Protein AF-A0A9P6BHD8-F1 (afdb_monomer_lite)

Secondary structure (DSSP, 8-state):
-PPP--------HHHHHTSPPPPGGG--PPPHHHHHHHHHHHHHHHHHS-HHHHHHHHHHHHHHHHHHHHHHHHEEE-TTS-EEE-TTSSSPP---HHHHHHHHHHHHIIIIIHHHH---HHHHHHHHHHHHHHHHHHHHHHHHHHHSS-SS--------

Foldseek 3Di:
DDDDDPDPPPCDPVNVVVDAWDDPVQFDAFPPVLVVVVVVLVVCLVVVDDPVLLVVQLVVLVVVLVVQLQLQLQWAQDPQRDIDGDHRNGHHRDFDPLSSVLSSSCSCCLPVVLCVVDVDPVVCVVCSVVSVVVSLVVSQVSCCNGTVGRPGDNRPNPPD

pLDDT: mean 86.14, std 13.67, range [34.75, 98.12]

Radius of gyration: 19.39 Å; chains: 1; bounding box: 43×44×67 Å

Structure (mmCIF, N/CA/C/O backbone):
data_AF-A0A9P6BHD8-F1
#
_entry.id   AF-A0A9P6BHD8-F1
#
loop_
_atom_site.group_PDB
_atom_site.id
_atom_site.type_symbol
_atom_site.label_atom_id
_atom_site.label_alt_id
_atom_site.label_comp_id
_atom_site.label_asym_id
_atom_site.label_entity_id
_atom_site.label_seq_id
_atom_site.pdbx_PDB_ins_code
_atom_site.Cartn_x
_atom_site.Cartn_y
_atom_site.Cartn_z
_atom_site.occupancy
_atom_site.B_iso_or_equiv
_atom_site.auth_seq_id
_atom_site.auth_comp_id
_atom_site.auth_asym_id
_atom_site.auth_atom_id
_atom_site.pdbx_PDB_model_num
ATOM 1 N N . MET A 1 1 ? -4.797 -32.144 -47.941 1.00 63.25 1 MET A N 1
ATOM 2 C CA . MET A 1 1 ? -3.858 -31.586 -46.945 1.00 63.25 1 MET A CA 1
ATOM 3 C C . MET A 1 1 ? -4.669 -30.799 -45.932 1.00 63.25 1 MET A C 1
ATOM 5 O O . MET A 1 1 ? -5.218 -29.764 -46.279 1.00 63.25 1 MET A O 1
ATOM 9 N N . THR A 1 2 ? -4.844 -31.343 -44.733 1.00 61.97 2 THR A N 1
ATOM 10 C CA . THR A 1 2 ? -5.621 -30.732 -43.644 1.00 61.97 2 THR A CA 1
ATOM 11 C C . THR A 1 2 ? -4.704 -29.802 -42.844 1.00 61.97 2 THR A C 1
ATOM 13 O O . THR A 1 2 ? -3.595 -30.225 -42.509 1.00 61.97 2 THR A O 1
ATOM 16 N N . PRO A 1 3 ? -5.102 -28.552 -42.548 1.00 59.56 3 PRO A N 1
ATOM 17 C CA . PRO A 1 3 ? -4.260 -27.642 -41.783 1.00 59.56 3 PRO A CA 1
ATOM 18 C C . PRO A 1 3 ? -4.053 -28.178 -40.356 1.00 59.56 3 PRO A C 1
ATOM 20 O O . PRO A 1 3 ? -4.973 -28.770 -39.782 1.00 59.56 3 PRO A O 1
ATOM 23 N N . PRO A 1 4 ? -2.856 -28.001 -39.773 1.00 62.53 4 PRO A N 1
ATOM 24 C CA . PRO A 1 4 ? -2.570 -28.479 -38.431 1.00 62.53 4 PRO A CA 1
ATOM 25 C C . PRO A 1 4 ? -3.462 -27.759 -37.414 1.00 62.53 4 PRO A C 1
ATOM 27 O O . PRO A 1 4 ? -3.457 -26.536 -37.299 1.00 62.53 4 PRO A O 1
ATOM 30 N N . SER A 1 5 ? -4.226 -28.554 -36.666 1.00 67.44 5 SER A N 1
ATOM 31 C CA . SER A 1 5 ? -5.033 -28.125 -35.523 1.00 67.44 5 SER A CA 1
ATOM 32 C C . SER A 1 5 ? -4.157 -27.377 -34.510 1.00 67.44 5 SER A C 1
ATOM 34 O O . SER A 1 5 ? -3.339 -27.999 -33.826 1.00 67.44 5 SER A O 1
ATOM 36 N N . GLN A 1 6 ? -4.348 -26.061 -34.372 1.00 58.47 6 GLN A N 1
ATOM 37 C CA . GLN A 1 6 ? -3.744 -25.269 -33.300 1.00 58.47 6 GLN A CA 1
ATOM 38 C C . GLN A 1 6 ? -4.212 -25.810 -31.943 1.00 58.47 6 GLN A C 1
ATOM 40 O O . GLN A 1 6 ? -5.352 -25.608 -31.525 1.00 58.47 6 GLN A O 1
ATOM 45 N N . LYS A 1 7 ? -3.326 -26.519 -31.235 1.00 60.16 7 LYS A N 1
ATOM 46 C CA . LYS A 1 7 ? -3.543 -26.878 -29.832 1.00 60.16 7 LYS A CA 1
ATOM 47 C C . LYS A 1 7 ? -3.563 -25.586 -29.018 1.00 60.16 7 LYS A C 1
ATOM 49 O O . LYS A 1 7 ? -2.518 -24.980 -28.797 1.00 60.16 7 LYS A O 1
ATOM 54 N N . HIS A 1 8 ? -4.749 -25.180 -28.569 1.00 52.78 8 HIS A N 1
ATOM 55 C CA . HIS A 1 8 ? -4.912 -24.147 -27.552 1.00 52.78 8 HIS A CA 1
ATOM 56 C C . HIS A 1 8 ? -4.138 -24.574 -26.300 1.00 52.78 8 HIS A C 1
ATOM 58 O O . HIS A 1 8 ? -4.586 -25.428 -25.531 1.00 52.78 8 HIS A O 1
ATOM 64 N N . ASN A 1 9 ? -2.946 -24.008 -26.120 1.00 59.31 9 ASN A N 1
ATOM 65 C CA . ASN A 1 9 ? -2.167 -24.188 -24.909 1.00 59.31 9 ASN A CA 1
ATOM 66 C C . ASN A 1 9 ? -2.951 -23.507 -23.786 1.00 59.31 9 ASN A C 1
ATOM 68 O O . ASN A 1 9 ? -3.041 -22.282 -23.740 1.00 59.31 9 ASN A O 1
ATOM 72 N N . LYS A 1 10 ? -3.589 -24.304 -22.924 1.00 60.81 10 LYS A N 1
ATOM 73 C CA . LYS A 1 10 ? -4.255 -23.798 -21.725 1.00 60.81 10 LYS A CA 1
ATOM 74 C C . LYS A 1 10 ? -3.165 -23.262 -20.810 1.00 60.81 10 LYS A C 1
ATOM 76 O O . LYS A 1 10 ? -2.519 -24.027 -20.096 1.00 60.81 10 LYS A O 1
ATOM 81 N N . THR A 1 11 ? -2.925 -21.959 -20.873 1.00 62.44 11 THR A N 1
ATOM 82 C CA . THR A 1 11 ? -2.052 -21.263 -19.936 1.00 62.44 11 THR A CA 1
ATOM 83 C C . THR A 1 11 ? -2.576 -21.566 -18.534 1.00 62.44 11 THR A C 1
ATOM 85 O O . THR A 1 11 ? -3.695 -21.195 -18.186 1.00 62.44 11 THR A O 1
ATOM 88 N N . SER A 1 12 ? -1.816 -22.347 -17.767 1.00 73.88 12 SER A N 1
ATOM 89 C CA . SER A 1 12 ? -2.191 -22.752 -16.411 1.00 73.88 12 SER A CA 1
ATOM 90 C C . SER A 1 12 ? -2.440 -21.512 -15.547 1.00 73.88 12 SER A C 1
ATOM 92 O O . SER A 1 12 ? -1.667 -20.560 -15.624 1.00 73.88 12 SER A O 1
ATOM 94 N N . MET A 1 13 ? -3.459 -21.519 -14.678 1.00 61.47 13 MET A N 1
ATOM 95 C CA . MET A 1 13 ? -3.660 -20.440 -13.693 1.00 61.47 13 MET A CA 1
ATOM 96 C C . MET A 1 13 ? -2.410 -20.196 -12.829 1.00 61.47 13 MET A C 1
ATOM 98 O O . MET A 1 13 ? -2.147 -19.068 -12.422 1.00 61.47 13 MET A O 1
ATOM 102 N N . LEU A 1 14 ? -1.578 -21.222 -12.616 1.00 61.41 14 LEU A N 1
ATOM 103 C CA . LEU A 1 14 ? -0.299 -21.076 -11.914 1.00 61.41 14 LEU A CA 1
ATOM 104 C C . LEU A 1 14 ? 0.727 -20.260 -12.710 1.00 61.41 14 LEU A C 1
ATOM 106 O O . LEU A 1 14 ? 1.587 -19.623 -12.111 1.00 61.41 14 LEU A O 1
ATOM 110 N N . ALA A 1 15 ? 0.647 -20.259 -14.043 1.00 64.31 15 ALA A N 1
ATOM 111 C CA . ALA A 1 15 ? 1.506 -19.430 -14.882 1.00 64.31 15 ALA A CA 1
ATOM 112 C C . ALA A 1 15 ? 1.144 -17.941 -14.762 1.00 64.31 15 ALA A C 1
ATOM 114 O O . ALA A 1 15 ? 2.033 -17.103 -14.842 1.00 64.31 15 ALA A O 1
ATOM 115 N N . PHE A 1 16 ? -0.128 -17.614 -14.505 1.00 58.12 16 PHE A N 1
ATOM 116 C CA . PHE A 1 16 ? -0.557 -16.238 -14.239 1.00 58.12 16 PHE A CA 1
ATOM 117 C C . PHE A 1 16 ? -0.001 -15.719 -12.907 1.00 58.12 16 PHE A C 1
ATOM 119 O O . PHE A 1 16 ? 0.555 -14.629 -12.864 1.00 58.12 16 PHE A O 1
ATOM 126 N N . LEU A 1 17 ? -0.052 -16.534 -11.846 1.00 57.91 17 LEU A N 1
ATOM 127 C CA . LEU A 1 17 ? 0.487 -16.169 -10.526 1.00 57.91 17 LEU A CA 1
ATOM 128 C C . LEU A 1 17 ? 2.016 -16.016 -10.501 1.00 57.91 17 LEU A C 1
ATOM 130 O O . LEU A 1 17 ? 2.555 -15.412 -9.580 1.00 57.91 17 LEU A O 1
ATOM 134 N N . ARG A 1 18 ? 2.715 -16.586 -11.490 1.00 64.25 18 ARG A N 1
ATOM 135 C CA . ARG A 1 18 ? 4.175 -16.493 -11.644 1.00 64.25 18 ARG A CA 1
ATOM 136 C C . ARG A 1 18 ? 4.606 -15.474 -12.695 1.00 64.25 18 ARG A C 1
ATOM 138 O O . ARG A 1 18 ? 5.804 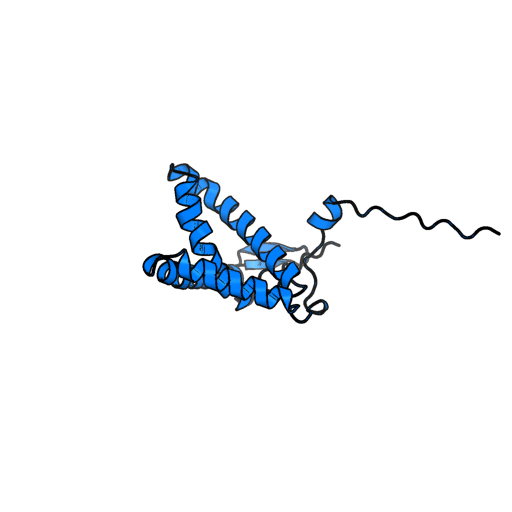-15.275 -12.876 1.00 64.25 18 ARG A O 1
ATOM 145 N N . ALA A 1 19 ? 3.666 -14.874 -13.423 1.00 63.50 19 ALA A N 1
ATOM 146 C CA . ALA A 1 19 ? 4.010 -13.914 -14.456 1.00 63.50 19 ALA A CA 1
ATOM 147 C C . ALA A 1 19 ? 4.565 -12.638 -13.799 1.00 63.50 19 ALA A C 1
ATOM 149 O O . ALA A 1 19 ? 3.957 -12.130 -12.854 1.00 63.50 19 ALA A O 1
ATOM 150 N N . PRO A 1 20 ? 5.698 -12.096 -14.282 1.00 67.88 20 PRO A N 1
ATOM 151 C CA . PRO A 1 20 ? 6.178 -10.807 -13.809 1.00 67.88 20 PRO A CA 1
ATOM 152 C C . PRO A 1 20 ? 5.131 -9.728 -14.099 1.00 67.88 20 PRO A C 1
ATOM 154 O O . PRO A 1 20 ? 4.378 -9.819 -15.077 1.00 67.88 20 PRO A O 1
ATOM 157 N N . ALA A 1 21 ? 5.102 -8.689 -13.262 1.00 72.38 21 ALA A N 1
ATOM 158 C CA . ALA A 1 21 ? 4.217 -7.556 -13.483 1.00 72.38 21 ALA A CA 1
ATOM 159 C C . ALA A 1 21 ? 4.427 -6.982 -14.903 1.00 72.38 21 ALA A C 1
ATOM 161 O O . ALA A 1 21 ? 5.571 -6.889 -15.365 1.00 72.38 21 ALA A O 1
ATOM 162 N N . PRO A 1 22 ? 3.348 -6.596 -15.612 1.00 80.44 22 PRO A N 1
ATOM 163 C CA . PRO A 1 22 ? 3.456 -5.968 -16.922 1.00 80.44 22 PRO A CA 1
ATOM 164 C C . PRO A 1 22 ? 4.419 -4.769 -16.894 1.00 80.44 22 PRO A C 1
ATOM 166 O O . PRO A 1 22 ? 4.353 -3.963 -15.961 1.00 80.44 22 PRO A O 1
ATOM 169 N N . PRO A 1 23 ? 5.305 -4.617 -17.896 1.00 82.00 23 PRO A N 1
ATOM 170 C CA . PRO A 1 23 ? 6.176 -3.453 -17.972 1.00 82.00 23 PRO A CA 1
ATOM 171 C C . PRO A 1 23 ? 5.357 -2.191 -18.252 1.00 82.00 23 PRO A C 1
ATOM 173 O O . PRO A 1 23 ? 4.281 -2.258 -18.844 1.00 82.00 23 PRO A O 1
ATOM 176 N N . LYS A 1 24 ? 5.920 -1.021 -17.924 1.00 81.00 24 LYS A N 1
ATOM 177 C CA . LYS A 1 24 ? 5.294 0.285 -18.196 1.00 81.00 24 LYS A CA 1
ATOM 178 C C . LYS A 1 24 ? 4.917 0.491 -19.672 1.00 81.00 24 LYS A C 1
ATOM 180 O O . LYS A 1 24 ? 3.985 1.214 -19.971 1.00 81.00 24 LYS A O 1
ATOM 185 N N . THR A 1 25 ? 5.579 -0.179 -20.614 1.00 82.38 25 THR A N 1
ATOM 186 C CA . THR A 1 25 ? 5.204 -0.130 -22.040 1.00 82.38 25 THR A CA 1
ATOM 187 C C . THR A 1 25 ? 3.817 -0.708 -22.342 1.00 82.38 25 THR A C 1
ATOM 189 O O . THR A 1 25 ? 3.304 -0.487 -23.434 1.00 82.38 25 THR A O 1
ATOM 192 N N . LYS A 1 26 ? 3.214 -1.445 -21.399 1.00 83.00 26 LYS A N 1
ATOM 193 C CA . LYS A 1 26 ? 1.826 -1.925 -21.459 1.00 83.00 26 LYS A CA 1
ATOM 194 C C . LYS A 1 26 ? 0.828 -0.995 -20.759 1.00 83.00 26 LYS A C 1
ATOM 196 O O . LYS A 1 26 ? -0.339 -1.357 -20.644 1.00 83.00 26 LYS A O 1
ATOM 201 N N . GLU A 1 27 ? 1.275 0.169 -20.291 1.00 86.44 27 GLU A N 1
ATOM 202 C CA . GLU A 1 27 ? 0.394 1.222 -19.799 1.00 86.44 27 GLU A CA 1
ATOM 203 C C . GLU A 1 27 ? -0.630 1.584 -20.875 1.00 86.44 27 GLU A C 1
ATOM 205 O O . GLU A 1 27 ? -0.293 1.787 -22.044 1.00 86.44 27 GLU A O 1
ATOM 210 N N . HIS A 1 28 ? -1.891 1.652 -20.468 1.00 86.50 28 HIS A N 1
ATOM 211 C CA . HIS A 1 28 ? -2.979 2.115 -21.312 1.00 86.50 28 HIS A CA 1
ATOM 212 C C . HIS A 1 28 ? -3.740 3.226 -20.587 1.00 86.50 28 HIS A C 1
ATOM 214 O O . HIS A 1 28 ? -3.743 3.271 -19.352 1.00 86.50 28 HIS A O 1
ATOM 220 N N . PRO A 1 29 ? -4.422 4.123 -21.320 1.00 88.56 29 PRO A N 1
ATOM 221 C CA . PRO A 1 29 ? -5.350 5.041 -20.681 1.00 88.56 29 PRO A CA 1
ATOM 222 C C . PRO A 1 29 ? -6.374 4.247 -19.866 1.00 88.56 29 PRO A C 1
ATOM 224 O O . PRO A 1 29 ? -6.822 3.172 -20.279 1.00 88.56 29 PRO A O 1
ATOM 227 N N . ILE A 1 30 ? -6.736 4.771 -18.697 1.00 88.06 30 ILE A N 1
ATOM 228 C CA . ILE A 1 30 ? -7.760 4.149 -17.860 1.00 88.06 30 ILE A CA 1
ATOM 229 C C . ILE A 1 30 ? -9.066 4.145 -18.671 1.00 88.06 30 ILE A C 1
ATOM 231 O O . ILE A 1 30 ? -9.460 5.192 -19.194 1.00 88.06 30 ILE A O 1
ATOM 235 N N . PRO A 1 31 ? -9.756 3.001 -18.822 1.00 89.75 31 PRO A N 1
ATOM 236 C CA . PRO A 1 31 ? -11.040 2.980 -19.513 1.00 89.75 31 PRO A CA 1
ATOM 237 C C . PRO A 1 31 ? -12.055 3.858 -18.765 1.00 89.75 31 PRO A C 1
ATOM 239 O O . PRO A 1 31 ? -11.965 4.013 -17.550 1.00 89.75 31 PRO A O 1
ATOM 242 N N . ILE A 1 32 ? -13.075 4.387 -19.452 1.00 90.50 32 ILE A N 1
ATOM 243 C CA . ILE A 1 32 ? -14.122 5.229 -18.828 1.00 90.50 32 ILE A CA 1
ATOM 244 C C . ILE A 1 32 ? -14.719 4.550 -17.587 1.00 90.50 32 ILE A C 1
ATOM 246 O O . ILE A 1 32 ? -14.861 5.174 -16.537 1.00 90.50 32 ILE A O 1
ATOM 250 N N . LEU A 1 33 ? -14.993 3.245 -17.681 1.00 90.06 33 LEU A N 1
ATOM 251 C CA . LEU A 1 33 ? -15.476 2.453 -16.552 1.00 90.06 33 LEU A CA 1
ATOM 252 C C . LEU A 1 33 ? -14.491 2.454 -15.369 1.00 90.06 33 LEU A C 1
ATOM 254 O O . LEU A 1 33 ? -14.922 2.500 -14.224 1.00 90.06 33 LEU A O 1
ATOM 258 N N . GLY A 1 34 ? -13.182 2.454 -15.626 1.00 89.06 34 GLY A N 1
ATOM 259 C CA . GLY A 1 34 ? -12.152 2.561 -14.594 1.00 89.06 34 GLY A CA 1
ATOM 260 C C . GLY A 1 34 ? -12.217 3.892 -13.843 1.00 89.06 34 GLY A C 1
ATOM 261 O O . GLY A 1 34 ? -12.184 3.888 -12.616 1.00 89.06 34 GLY A O 1
ATOM 262 N N . TYR A 1 35 ? -12.407 5.018 -14.541 1.00 90.19 35 TYR A N 1
ATOM 263 C CA . TYR A 1 35 ? -12.618 6.318 -13.885 1.00 90.19 35 TYR A CA 1
ATOM 264 C C . TYR A 1 35 ? -13.877 6.330 -13.017 1.00 90.19 35 TYR A C 1
ATOM 266 O O . TYR A 1 35 ? -13.843 6.838 -11.897 1.00 90.19 35 TYR A O 1
ATOM 274 N N . VAL A 1 36 ? -14.971 5.734 -13.502 1.00 93.25 36 VAL A N 1
ATOM 275 C CA . VAL A 1 36 ? -16.210 5.590 -12.723 1.00 93.25 36 VAL A CA 1
ATOM 276 C C . VAL A 1 36 ? -15.960 4.757 -11.465 1.00 93.25 36 VAL A C 1
ATOM 278 O O . VAL A 1 36 ? -16.344 5.175 -10.377 1.00 93.25 36 VAL A O 1
ATOM 281 N N . LEU A 1 37 ? -15.270 3.620 -11.579 1.00 91.31 37 LEU A N 1
ATOM 282 C CA . LEU A 1 37 ? -14.931 2.774 -10.432 1.00 91.31 37 LEU A CA 1
ATOM 283 C C . LEU A 1 37 ? -14.049 3.511 -9.418 1.00 91.31 37 LEU A C 1
ATOM 285 O O . LEU A 1 37 ? -14.330 3.455 -8.223 1.00 91.31 37 LEU A O 1
ATOM 289 N N . ILE A 1 38 ? -13.032 4.244 -9.876 1.00 91.81 38 ILE A N 1
ATOM 290 C CA . ILE A 1 38 ? -12.180 5.066 -9.006 1.00 91.81 38 ILE A CA 1
ATOM 291 C C . ILE A 1 38 ? -13.023 6.120 -8.282 1.00 91.81 38 ILE A C 1
ATOM 293 O O . ILE A 1 38 ? -12.910 6.255 -7.066 1.00 91.81 38 ILE A O 1
ATOM 297 N N . ALA A 1 39 ? -13.901 6.832 -8.995 1.00 94.69 39 ALA A N 1
ATOM 298 C CA . ALA A 1 39 ? -14.779 7.832 -8.394 1.00 94.69 39 ALA A CA 1
ATOM 299 C C . ALA A 1 39 ? -15.706 7.214 -7.337 1.00 94.69 39 ALA A C 1
ATOM 301 O O . ALA A 1 39 ? -15.827 7.756 -6.240 1.00 94.69 39 ALA A O 1
ATOM 302 N N . LEU A 1 40 ? -16.303 6.054 -7.623 1.00 95.44 40 LEU A N 1
ATOM 303 C CA . LEU A 1 40 ? -17.143 5.327 -6.668 1.00 95.44 40 LEU A CA 1
ATOM 304 C C . LEU A 1 40 ? -16.357 4.896 -5.426 1.00 95.44 40 LEU A C 1
ATOM 306 O O . LEU A 1 40 ? -16.855 5.057 -4.316 1.00 95.44 40 LEU A O 1
ATOM 310 N N . VAL A 1 41 ? -15.124 4.407 -5.586 1.00 94.19 41 VAL A N 1
ATOM 311 C CA . VAL A 1 41 ? -14.245 4.057 -4.457 1.00 94.19 41 VAL A CA 1
ATOM 312 C C . VAL A 1 41 ? -13.903 5.291 -3.626 1.00 94.19 41 VAL A C 1
ATOM 314 O O . VAL A 1 41 ? -13.977 5.229 -2.401 1.00 94.19 41 VAL A O 1
ATOM 317 N N . VAL A 1 42 ? -13.579 6.419 -4.262 1.00 96.12 42 VAL A N 1
ATOM 318 C CA . VAL A 1 42 ? -13.272 7.682 -3.569 1.00 96.12 42 VAL A CA 1
ATOM 319 C C . VAL A 1 42 ? -14.477 8.166 -2.769 1.00 96.12 42 VAL A C 1
ATOM 321 O O . VAL A 1 42 ? -14.340 8.477 -1.586 1.00 96.12 42 VAL A O 1
ATOM 324 N N . ILE A 1 43 ? -15.656 8.199 -3.393 1.00 97.38 43 ILE A N 1
ATOM 325 C CA . ILE A 1 43 ? -16.912 8.602 -2.752 1.00 97.38 43 ILE A CA 1
ATOM 326 C C . ILE A 1 43 ? -17.206 7.669 -1.576 1.00 97.38 43 ILE A C 1
ATOM 328 O O . ILE A 1 43 ? -17.411 8.134 -0.454 1.00 97.38 43 ILE A O 1
ATOM 332 N N . GLN A 1 44 ? -17.154 6.355 -1.798 1.00 96.62 44 GLN A N 1
ATOM 333 C CA . GLN A 1 44 ? -17.407 5.371 -0.753 1.00 96.62 44 GLN A CA 1
ATOM 334 C C . GLN A 1 44 ? -16.419 5.515 0.407 1.00 96.62 44 GLN A C 1
ATOM 336 O O . GLN A 1 44 ? -16.838 5.540 1.560 1.00 96.62 44 GLN A O 1
ATOM 341 N N . TRP A 1 45 ? -15.123 5.655 0.131 1.00 97.19 45 TRP A N 1
ATOM 342 C CA . TRP A 1 45 ? -14.101 5.867 1.156 1.00 97.19 45 TRP A CA 1
ATOM 343 C C . TRP A 1 45 ? -14.348 7.160 1.936 1.00 97.19 45 TRP A C 1
ATOM 345 O O . TRP A 1 45 ? -14.241 7.176 3.165 1.00 97.19 45 TRP A O 1
ATOM 355 N N . TRP A 1 46 ? -14.733 8.237 1.247 1.00 97.69 46 TRP A N 1
ATOM 356 C CA . TRP A 1 46 ? -15.023 9.521 1.873 1.00 97.69 46 TRP A CA 1
ATOM 357 C C . TRP A 1 46 ? -16.211 9.433 2.832 1.00 97.69 46 TRP A C 1
ATOM 359 O O . TRP A 1 46 ? -16.134 9.958 3.943 1.00 97.69 46 TRP A O 1
ATOM 369 N N . HIS A 1 47 ? -17.283 8.744 2.443 1.00 97.88 47 HIS A N 1
ATOM 370 C CA . HIS A 1 47 ? -18.472 8.592 3.282 1.00 97.88 47 HIS A CA 1
ATOM 371 C C . HIS A 1 47 ? -18.318 7.530 4.379 1.00 97.88 47 HIS A C 1
ATOM 373 O O . HIS A 1 47 ? -18.864 7.703 5.465 1.00 97.88 47 HIS A O 1
ATOM 379 N N . ALA A 1 48 ? -17.561 6.458 4.134 1.00 96.56 48 ALA A N 1
ATOM 380 C CA . ALA A 1 48 ? -17.409 5.350 5.078 1.00 96.56 48 ALA A CA 1
ATOM 381 C C . ALA A 1 48 ? -16.400 5.622 6.207 1.00 96.56 48 ALA A C 1
ATOM 383 O O . ALA A 1 48 ? -16.406 4.922 7.218 1.00 96.56 48 ALA A O 1
ATOM 384 N N . THR A 1 49 ? -15.514 6.607 6.051 1.00 97.44 49 THR A N 1
ATOM 385 C CA . THR A 1 49 ? -14.455 6.897 7.030 1.00 97.44 49 THR A CA 1
ATOM 386 C C . THR A 1 49 ? -14.750 8.161 7.833 1.00 97.44 49 THR A C 1
ATOM 388 O O . THR A 1 49 ? -15.247 9.154 7.305 1.00 97.44 49 THR A O 1
ATOM 391 N N . SER A 1 50 ? -14.392 8.184 9.117 1.00 97.94 50 SER A N 1
ATOM 392 C CA . SER A 1 50 ? -14.434 9.416 9.917 1.00 97.94 50 SER A CA 1
ATOM 393 C C . SER A 1 50 ? -13.259 10.342 9.579 1.00 97.94 50 SER A C 1
ATOM 395 O O . SER A 1 50 ? -12.261 9.904 9.007 1.00 97.94 50 SER A O 1
ATOM 397 N N . LEU A 1 51 ? -13.334 11.624 9.958 1.00 98.00 51 LEU A N 1
ATOM 3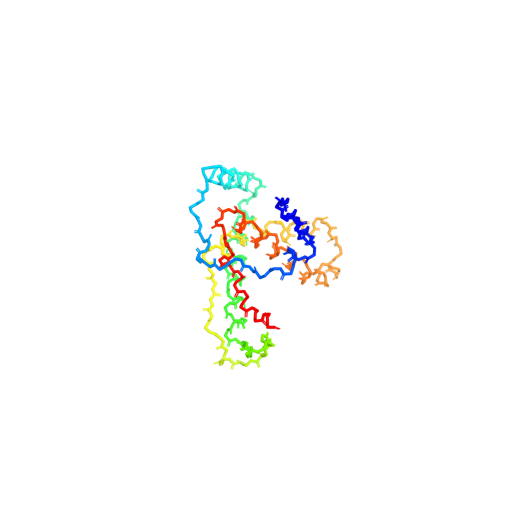98 C CA . LEU A 1 51 ? -12.231 12.577 9.752 1.00 98.00 51 LEU A CA 1
ATOM 399 C C . LEU A 1 51 ? -10.909 12.081 10.366 1.00 98.00 51 LEU A C 1
ATOM 401 O O . LEU A 1 51 ? -9.861 12.184 9.734 1.00 98.00 51 LEU A O 1
ATOM 405 N N . ALA A 1 52 ? -10.966 11.485 11.560 1.00 98.06 52 ALA A N 1
ATOM 406 C CA . ALA A 1 52 ? -9.792 10.920 12.221 1.00 98.06 52 ALA A CA 1
ATOM 407 C C . ALA A 1 52 ? -9.136 9.810 11.381 1.00 98.06 52 ALA A C 1
ATOM 409 O O . ALA A 1 52 ? -7.919 9.803 11.216 1.00 98.06 52 ALA A O 1
ATOM 410 N N . VAL A 1 53 ? -9.938 8.918 10.787 1.00 97.56 53 VAL A N 1
ATOM 411 C CA . VAL A 1 53 ? -9.442 7.840 9.914 1.00 97.56 53 VAL A CA 1
ATOM 412 C C . VAL A 1 53 ? -8.835 8.402 8.629 1.00 97.56 53 VAL A C 1
ATOM 414 O O . VAL A 1 53 ? -7.800 7.913 8.180 1.00 97.56 53 VAL A O 1
ATOM 417 N N . LYS A 1 54 ? -9.418 9.462 8.055 1.00 98.06 54 LYS A N 1
ATOM 4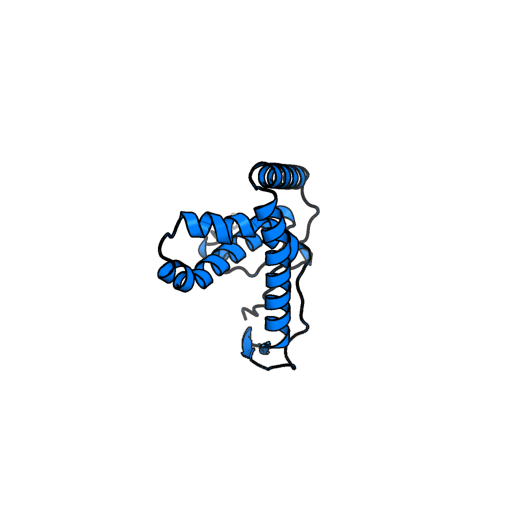18 C CA . LYS A 1 54 ? -8.851 10.134 6.874 1.00 98.06 54 LYS A CA 1
ATOM 419 C C . LYS A 1 54 ? -7.469 10.718 7.168 1.00 98.06 54 LYS A C 1
ATOM 421 O O . LYS A 1 54 ? -6.529 10.464 6.421 1.00 98.06 54 LYS A O 1
ATOM 426 N N . ILE A 1 55 ? -7.329 11.441 8.281 1.00 98.12 55 ILE A N 1
ATOM 427 C CA . ILE A 1 55 ? -6.040 12.001 8.721 1.00 98.12 55 ILE A CA 1
ATOM 428 C C . ILE A 1 55 ? -5.036 10.876 8.988 1.00 98.12 55 ILE A C 1
ATOM 430 O O . ILE A 1 55 ? -3.911 10.930 8.493 1.00 98.12 55 ILE A O 1
ATOM 434 N N . GLN A 1 56 ? -5.450 9.826 9.703 1.00 97.75 56 GLN A N 1
ATOM 435 C CA . GLN A 1 56 ? -4.611 8.654 9.953 1.00 97.75 56 GLN A CA 1
ATOM 436 C C . GLN A 1 56 ? -4.147 7.993 8.651 1.00 97.75 56 GLN A C 1
ATOM 438 O O . GLN A 1 56 ? -3.007 7.549 8.570 1.00 97.75 56 GLN A O 1
ATOM 443 N N . SER A 1 57 ? -5.001 7.955 7.630 1.00 97.75 57 SER A N 1
ATOM 444 C CA . SER A 1 57 ? -4.665 7.392 6.322 1.00 97.75 57 SER A CA 1
ATOM 445 C C . SER A 1 57 ? -3.621 8.228 5.587 1.00 97.75 57 SER A C 1
ATOM 447 O O . SER A 1 57 ? -2.667 7.678 5.053 1.00 97.75 57 SER A O 1
ATOM 449 N N . LEU A 1 58 ? -3.738 9.557 5.613 1.00 98.06 58 LEU A N 1
ATOM 450 C CA . LEU A 1 58 ? -2.738 10.447 5.012 1.00 98.06 58 LEU A CA 1
ATOM 451 C C . LEU A 1 58 ? -1.379 10.343 5.717 1.00 98.06 58 LEU A C 1
ATOM 453 O O . LEU A 1 58 ? -0.346 10.207 5.058 1.00 98.06 58 LEU A O 1
ATOM 457 N N . VAL A 1 59 ? -1.384 10.372 7.054 1.00 97.94 59 VAL A N 1
ATOM 458 C CA . VAL A 1 59 ? -0.165 10.259 7.868 1.00 97.94 59 VAL A CA 1
ATOM 459 C C . VAL A 1 59 ? 0.466 8.883 7.701 1.00 97.94 59 VAL A C 1
ATOM 461 O O . VAL A 1 59 ? 1.659 8.785 7.430 1.00 97.94 59 VAL A O 1
ATOM 464 N N . GLY A 1 60 ? -0.325 7.818 7.821 1.00 96.62 60 GLY A N 1
ATOM 465 C CA . GLY A 1 60 ? 0.168 6.457 7.667 1.00 96.62 60 GLY A CA 1
ATOM 466 C C . GLY A 1 60 ? 0.716 6.209 6.264 1.00 96.62 60 GLY A C 1
ATOM 467 O O . GLY A 1 60 ? 1.760 5.579 6.142 1.00 96.62 60 GLY A O 1
ATOM 468 N N . ALA A 1 61 ? 0.089 6.752 5.214 1.00 96.69 61 ALA A N 1
ATOM 469 C CA . ALA A 1 61 ? 0.590 6.612 3.849 1.00 96.69 61 ALA A CA 1
ATOM 470 C C . ALA A 1 61 ? 1.949 7.301 3.698 1.00 96.69 61 ALA A C 1
ATOM 472 O O . ALA A 1 61 ? 2.856 6.726 3.103 1.00 96.69 61 ALA A O 1
ATOM 473 N N . GLY A 1 62 ? 2.115 8.482 4.306 1.00 97.31 62 GLY A N 1
ATOM 474 C CA . GLY A 1 62 ? 3.399 9.179 4.362 1.00 97.31 62 GLY A CA 1
ATOM 475 C C . GLY A 1 62 ? 4.468 8.391 5.121 1.00 97.31 62 GLY A C 1
ATOM 476 O O . GLY A 1 62 ? 5.593 8.271 4.644 1.00 97.31 62 GLY A O 1
ATOM 477 N N . LEU A 1 63 ? 4.115 7.790 6.262 1.00 96.12 63 LEU A N 1
ATOM 478 C CA . LEU A 1 63 ? 5.029 6.919 7.007 1.00 96.12 63 LEU A CA 1
ATOM 479 C C . LEU A 1 63 ? 5.438 5.694 6.184 1.00 96.12 63 LEU A C 1
ATOM 481 O O . LEU A 1 63 ? 6.623 5.379 6.146 1.00 96.12 63 LEU A O 1
ATOM 485 N N . PHE A 1 64 ? 4.501 5.057 5.474 1.00 93.69 64 PHE A N 1
ATOM 486 C CA . PHE A 1 64 ? 4.812 3.963 4.550 1.00 93.69 64 PHE A CA 1
ATOM 487 C C . PHE A 1 64 ? 5.775 4.399 3.447 1.00 93.69 64 PHE A C 1
ATOM 489 O O . PHE A 1 64 ? 6.738 3.684 3.182 1.00 93.69 64 PHE A O 1
ATOM 496 N N . SER A 1 65 ? 5.567 5.576 2.850 1.00 94.31 65 SER A N 1
ATOM 497 C CA . SER A 1 65 ? 6.499 6.131 1.865 1.00 94.31 65 SER A CA 1
ATOM 498 C C . SER A 1 65 ? 7.895 6.338 2.454 1.00 94.31 65 SER A C 1
ATOM 500 O O . SER A 1 65 ? 8.887 5.990 1.822 1.00 94.31 65 SER A O 1
ATOM 502 N N . CYS A 1 66 ? 8.000 6.840 3.687 1.00 94.56 66 CYS A N 1
ATOM 503 C CA . CYS A 1 66 ? 9.288 6.967 4.369 1.00 94.56 66 CYS A CA 1
ATOM 504 C C . CYS A 1 66 ? 9.936 5.601 4.629 1.00 94.56 66 CYS A C 1
ATOM 506 O O . CYS A 1 66 ? 11.122 5.432 4.363 1.00 94.56 66 CYS A O 1
ATOM 508 N N . THR A 1 67 ? 9.173 4.620 5.122 1.00 92.25 67 THR A N 1
ATOM 509 C CA . THR A 1 67 ? 9.671 3.262 5.382 1.00 92.25 67 THR A CA 1
ATOM 510 C C . THR A 1 67 ? 10.181 2.602 4.110 1.00 92.25 67 THR A C 1
ATOM 512 O O . THR A 1 67 ? 11.271 2.035 4.114 1.00 92.25 67 THR A O 1
ATOM 515 N N . GLU A 1 68 ? 9.433 2.702 3.015 1.00 90.19 68 GLU A N 1
ATOM 516 C CA . GLU A 1 68 ? 9.860 2.185 1.723 1.00 90.19 68 GLU A CA 1
ATOM 517 C C . GLU A 1 68 ? 11.110 2.903 1.220 1.00 90.19 68 GLU A C 1
ATOM 519 O O . GLU A 1 68 ? 12.089 2.250 0.859 1.00 90.19 68 GLU A O 1
ATOM 524 N N . TYR A 1 69 ? 11.112 4.237 1.242 1.00 91.00 69 TYR A N 1
ATOM 525 C CA . TYR A 1 69 ? 12.275 5.023 0.854 1.00 91.00 69 TYR A CA 1
ATOM 526 C C . TYR A 1 69 ? 13.519 4.570 1.628 1.00 91.00 69 TYR A C 1
ATOM 528 O O . TYR A 1 69 ? 14.552 4.279 1.025 1.00 91.00 69 TYR A O 1
ATOM 536 N N . THR A 1 70 ? 13.410 4.435 2.953 1.00 91.69 70 THR A N 1
ATOM 537 C CA . THR A 1 70 ? 14.482 3.913 3.806 1.00 91.69 70 THR A CA 1
ATOM 538 C C . THR A 1 70 ? 14.864 2.482 3.431 1.00 91.69 70 THR A C 1
ATOM 540 O O . THR A 1 70 ? 16.048 2.173 3.351 1.00 91.69 70 THR A O 1
ATOM 543 N N . PHE A 1 71 ? 13.905 1.598 3.159 1.00 89.38 71 PHE A N 1
ATOM 544 C CA . PHE A 1 71 ? 14.202 0.231 2.734 1.00 89.38 71 PHE A CA 1
ATOM 545 C C . PHE A 1 71 ? 15.027 0.205 1.441 1.00 89.38 71 PHE A C 1
ATOM 547 O O . PHE A 1 71 ? 16.032 -0.505 1.369 1.00 89.38 71 PHE A O 1
ATOM 554 N N . TYR A 1 72 ? 14.667 1.011 0.440 1.00 88.44 72 TYR A N 1
ATOM 555 C CA . TYR A 1 72 ? 15.433 1.120 -0.803 1.00 88.44 72 TYR A CA 1
ATOM 556 C C . TYR A 1 72 ? 16.850 1.644 -0.558 1.00 88.44 72 TYR A C 1
ATOM 558 O O . TYR A 1 72 ? 17.805 1.028 -1.030 1.00 88.44 72 TYR A O 1
ATOM 566 N N . THR A 1 73 ? 17.018 2.709 0.232 1.00 91.00 73 THR A N 1
ATOM 567 C CA . THR A 1 73 ? 18.353 3.275 0.503 1.00 91.00 73 THR A CA 1
ATOM 568 C C . THR A 1 73 ? 19.236 2.382 1.378 1.00 91.00 73 THR A C 1
ATOM 570 O O . THR A 1 73 ? 20.459 2.547 1.391 1.00 91.00 73 THR A O 1
ATOM 573 N N . MET A 1 74 ? 18.641 1.406 2.067 1.00 91.88 74 MET A N 1
ATOM 574 C CA . MET A 1 74 ? 19.331 0.431 2.914 1.00 91.88 74 MET A CA 1
ATOM 575 C C . MET A 1 74 ? 19.526 -0.931 2.237 1.00 91.88 74 MET A C 1
ATOM 577 O O . MET A 1 74 ? 20.143 -1.810 2.839 1.00 91.88 74 MET A O 1
ATOM 581 N N . THR A 1 75 ? 19.032 -1.140 1.012 1.00 91.06 75 THR A N 1
ATOM 582 C CA . THR A 1 75 ? 19.119 -2.432 0.310 1.00 91.06 75 THR A CA 1
ATOM 583 C C . THR A 1 75 ? 19.676 -2.309 -1.101 1.00 91.06 75 THR A C 1
ATOM 585 O O . THR A 1 75 ? 19.392 -1.356 -1.825 1.00 91.06 75 THR A O 1
ATOM 588 N N . VAL A 1 76 ? 20.444 -3.314 -1.519 1.00 89.56 76 VAL A N 1
ATOM 589 C CA . VAL A 1 76 ? 20.833 -3.527 -2.918 1.00 89.56 76 VAL A CA 1
ATOM 590 C C . VAL A 1 76 ? 20.206 -4.813 -3.435 1.00 89.56 76 VAL A C 1
ATOM 592 O O . VAL A 1 76 ? 19.961 -5.742 -2.669 1.00 89.56 76 VAL A O 1
ATOM 595 N N . GLU A 1 77 ? 19.941 -4.840 -4.734 1.00 86.12 77 GLU A N 1
ATOM 596 C CA . GLU A 1 77 ? 19.428 -6.003 -5.453 1.00 86.12 77 GLU A CA 1
ATOM 597 C C . GLU A 1 77 ? 20.544 -6.501 -6.371 1.00 86.12 77 GLU A C 1
ATOM 599 O O . GLU A 1 77 ? 21.022 -5.758 -7.234 1.00 86.12 77 GLU A O 1
ATOM 604 N N . ASP A 1 78 ? 21.025 -7.714 -6.115 1.00 86.31 78 ASP A N 1
ATOM 605 C CA . ASP A 1 78 ? 22.070 -8.353 -6.906 1.00 86.31 78 ASP A CA 1
ATOM 606 C C . ASP A 1 78 ? 21.504 -8.816 -8.272 1.00 86.31 78 ASP A C 1
ATOM 608 O O . ASP A 1 78 ? 20.286 -8.864 -8.471 1.00 86.31 78 ASP A O 1
ATOM 612 N N . PRO A 1 79 ? 22.354 -9.124 -9.274 1.00 83.19 79 PRO A N 1
ATOM 613 C CA . PRO A 1 79 ? 21.892 -9.455 -10.626 1.00 83.19 79 PRO A CA 1
ATOM 614 C C . PRO A 1 79 ? 20.977 -10.681 -10.737 1.00 83.19 79 PRO A C 1
ATOM 616 O O . PRO A 1 79 ? 20.317 -10.824 -11.766 1.00 83.19 79 PRO A O 1
ATOM 619 N N . ASP A 1 80 ? 20.980 -11.550 -9.728 1.00 82.75 80 ASP A N 1
ATOM 620 C CA . ASP A 1 80 ? 20.130 -12.733 -9.559 1.00 82.75 80 ASP A CA 1
ATOM 621 C C . ASP A 1 80 ? 18.777 -12.414 -8.886 1.00 82.75 80 ASP A C 1
ATOM 623 O O . ASP A 1 80 ? 17.942 -13.302 -8.733 1.00 82.75 80 ASP A O 1
ATOM 627 N N . GLY A 1 81 ? 18.544 -11.154 -8.498 1.00 78.94 81 GLY A N 1
ATOM 628 C CA . GLY A 1 81 ? 17.347 -10.698 -7.788 1.00 78.94 81 GLY A CA 1
ATOM 629 C C . GLY A 1 81 ? 17.437 -10.822 -6.265 1.00 78.94 81 GLY A C 1
ATOM 630 O O . GLY A 1 81 ? 16.480 -10.473 -5.569 1.00 78.94 81 GLY A O 1
ATOM 631 N N . THR A 1 82 ? 18.564 -11.291 -5.720 1.00 84.62 82 THR A N 1
ATOM 632 C CA . THR A 1 82 ? 18.752 -11.386 -4.270 1.00 84.62 82 THR A CA 1
ATOM 633 C C . THR A 1 82 ? 18.832 -9.985 -3.664 1.00 84.62 82 THR A C 1
ATOM 635 O O . THR A 1 82 ? 19.624 -9.147 -4.095 1.00 84.62 82 THR A O 1
ATOM 638 N N . VAL A 1 83 ? 18.023 -9.716 -2.636 1.00 85.88 83 VAL A N 1
ATOM 639 C CA . VAL A 1 83 ? 18.049 -8.442 -1.907 1.00 85.88 83 VAL A CA 1
ATOM 640 C C . VAL A 1 83 ? 18.898 -8.594 -0.652 1.00 85.88 83 VAL A C 1
ATOM 642 O O . VAL A 1 83 ? 18.603 -9.423 0.209 1.00 85.88 83 VAL A O 1
ATOM 645 N N . ARG A 1 84 ? 19.929 -7.759 -0.514 1.00 89.62 84 ARG A N 1
ATOM 646 C CA . ARG A 1 84 ? 20.790 -7.715 0.676 1.00 89.62 84 ARG A CA 1
ATOM 647 C C . ARG A 1 84 ? 20.870 -6.315 1.265 1.00 89.62 84 ARG A C 1
ATOM 649 O O . ARG A 1 84 ? 20.777 -5.310 0.560 1.00 89.62 84 ARG A O 1
ATOM 656 N N . VAL A 1 85 ? 21.054 -6.251 2.580 1.00 92.50 85 VAL A N 1
ATOM 657 C CA . VAL A 1 85 ? 21.173 -4.988 3.314 1.00 92.50 85 VAL A CA 1
ATOM 658 C C . VAL A 1 85 ? 22.556 -4.389 3.064 1.00 92.50 85 VAL A C 1
ATOM 660 O O . VAL A 1 85 ? 23.578 -5.033 3.294 1.00 92.50 85 VAL A O 1
ATOM 663 N N . LYS A 1 86 ? 22.585 -3.143 2.599 1.00 91.31 86 LYS A N 1
ATOM 664 C CA . LYS A 1 86 ? 23.793 -2.340 2.415 1.00 91.31 86 LYS A CA 1
ATOM 665 C C . LYS A 1 86 ? 23.490 -0.903 2.858 1.00 91.31 86 LYS A C 1
ATOM 667 O O . LYS A 1 86 ? 23.056 -0.090 2.039 1.00 91.31 86 LYS A O 1
ATOM 672 N N . PRO A 1 87 ? 23.669 -0.592 4.153 1.00 87.81 87 PRO A N 1
ATOM 673 C CA . PRO A 1 87 ? 23.256 0.688 4.714 1.00 87.81 87 PRO A CA 1
ATOM 674 C C . PRO A 1 87 ? 23.890 1.869 3.977 1.00 87.81 87 PRO A C 1
ATOM 676 O O . PRO A 1 87 ? 25.094 1.857 3.724 1.00 87.81 87 PRO A O 1
ATOM 679 N N . PHE A 1 88 ? 23.081 2.874 3.631 1.00 81.00 88 PHE A N 1
ATOM 680 C CA . PHE A 1 88 ? 23.506 4.136 2.995 1.00 81.00 88 PHE A CA 1
ATOM 681 C C . PHE A 1 88 ? 24.217 4.009 1.635 1.00 81.00 88 PHE A C 1
ATOM 683 O O . PHE A 1 88 ? 24.729 4.993 1.108 1.00 81.00 88 PHE A O 1
ATOM 690 N N . ALA A 1 89 ? 24.227 2.816 1.045 1.00 87.25 89 ALA A N 1
ATOM 691 C CA . ALA A 1 89 ? 24.729 2.551 -0.302 1.00 87.25 89 ALA A CA 1
ATOM 692 C C . ALA A 1 89 ? 23.762 1.641 -1.078 1.00 87.25 89 ALA A C 1
ATOM 694 O O . ALA A 1 89 ? 24.185 0.874 -1.950 1.00 87.25 89 ALA A O 1
ATOM 695 N N . GLY A 1 90 ? 22.482 1.693 -0.698 1.00 85.00 90 GLY A N 1
ATOM 696 C CA . GLY A 1 90 ? 21.390 0.994 -1.349 1.00 85.00 90 GLY A CA 1
ATOM 697 C C . GLY A 1 90 ? 20.959 1.637 -2.662 1.00 85.00 90 GLY A C 1
ATOM 698 O O . GLY A 1 90 ? 21.637 2.484 -3.248 1.00 85.00 90 GLY A O 1
ATOM 699 N N . ARG A 1 91 ? 19.801 1.201 -3.138 1.00 86.12 91 ARG A N 1
ATOM 700 C CA . ARG A 1 91 ? 19.155 1.706 -4.349 1.00 86.12 91 ARG A CA 1
ATOM 701 C C . ARG A 1 91 ? 18.635 3.138 -4.127 1.00 86.12 91 ARG A C 1
ATOM 703 O O . ARG A 1 91 ? 18.370 3.522 -2.986 1.00 86.12 91 ARG A O 1
ATOM 710 N N . PRO A 1 92 ? 18.439 3.929 -5.198 1.00 84.62 92 PRO A N 1
ATOM 711 C CA . PRO A 1 92 ? 17.716 5.192 -5.099 1.00 84.62 92 PRO A CA 1
ATOM 712 C C . PRO A 1 92 ? 16.349 4.971 -4.447 1.00 84.62 92 PRO A C 1
ATOM 714 O O . PRO A 1 92 ? 15.565 4.141 -4.911 1.00 84.62 92 PRO A O 1
ATOM 717 N N . GLY A 1 93 ? 16.089 5.690 -3.356 1.00 83.25 93 GLY A N 1
ATOM 718 C CA . GLY A 1 93 ? 14.806 5.636 -2.672 1.00 83.25 93 GLY A CA 1
ATOM 719 C C . GLY A 1 93 ? 13.703 6.154 -3.584 1.00 83.25 93 GLY A C 1
ATOM 720 O O . GLY A 1 93 ? 13.840 7.215 -4.194 1.00 83.25 93 GLY A O 1
ATOM 721 N N . HIS A 1 94 ? 12.617 5.397 -3.694 1.00 83.12 94 HIS A N 1
ATOM 722 C CA . HIS A 1 94 ? 11.470 5.797 -4.491 1.00 83.12 94 HIS A CA 1
ATOM 723 C C . HIS A 1 94 ? 10.184 5.320 -3.823 1.00 83.12 94 HIS A C 1
ATOM 725 O O . HIS A 1 94 ? 10.134 4.212 -3.300 1.00 83.12 94 HIS A O 1
ATOM 731 N N . THR A 1 95 ? 9.163 6.166 -3.886 1.00 88.25 95 THR A N 1
ATOM 732 C CA . THR A 1 95 ? 7.769 5.792 -3.666 1.00 88.25 95 THR A CA 1
ATOM 733 C C . THR A 1 95 ? 6.961 6.505 -4.731 1.00 88.25 95 THR A C 1
ATOM 735 O O . THR A 1 95 ? 7.141 7.705 -4.964 1.00 88.25 95 THR A O 1
ATOM 738 N N . THR A 1 96 ? 6.090 5.779 -5.423 1.00 90.12 96 THR A N 1
ATOM 739 C CA . THR A 1 96 ? 5.295 6.384 -6.495 1.00 90.12 96 THR A CA 1
ATOM 740 C C . THR A 1 96 ? 4.043 7.069 -5.958 1.00 90.12 96 THR A C 1
ATOM 742 O O . THR A 1 96 ? 3.494 6.691 -4.925 1.00 90.12 96 THR A O 1
ATOM 745 N N . VAL A 1 97 ? 3.530 8.053 -6.704 1.00 91.44 97 VAL A N 1
ATOM 746 C CA . VAL A 1 97 ? 2.245 8.703 -6.384 1.00 91.44 97 VAL A CA 1
ATOM 747 C C . VAL A 1 97 ? 1.109 7.675 -6.335 1.00 91.44 97 VAL A C 1
ATOM 749 O O . VAL A 1 97 ? 0.261 7.738 -5.451 1.00 91.44 97 VAL A O 1
ATOM 752 N N . HIS A 1 98 ? 1.130 6.685 -7.232 1.00 91.25 98 HIS A N 1
ATOM 753 C CA . HIS A 1 98 ? 0.166 5.584 -7.238 1.00 91.25 98 HIS A CA 1
ATOM 754 C C . HIS A 1 98 ? 0.207 4.804 -5.925 1.00 91.25 98 HIS A C 1
ATOM 756 O O . HIS A 1 98 ? -0.833 4.570 -5.321 1.00 91.25 98 HIS A O 1
ATOM 762 N N . GLN A 1 99 ? 1.400 4.459 -5.444 1.00 91.62 99 GLN A N 1
ATOM 763 C CA . GLN A 1 99 ? 1.565 3.754 -4.179 1.00 91.62 99 GLN A CA 1
ATOM 764 C C . GLN A 1 99 ? 1.100 4.579 -2.981 1.00 91.62 99 GLN A C 1
ATOM 766 O O . GLN A 1 99 ? 0.395 4.058 -2.121 1.00 91.62 99 GLN A O 1
ATOM 771 N N . TYR A 1 100 ? 1.427 5.874 -2.950 1.00 95.00 100 TYR A N 1
ATOM 772 C CA . TYR A 1 100 ? 0.946 6.776 -1.905 1.00 95.00 100 TYR A CA 1
ATOM 773 C C . TYR A 1 100 ? -0.588 6.815 -1.864 1.00 95.00 100 TYR A C 1
ATOM 775 O O . TYR A 1 100 ? -1.184 6.585 -0.814 1.00 95.00 100 TYR A O 1
ATOM 783 N N . ILE A 1 101 ? -1.236 7.029 -3.016 1.00 94.69 101 ILE A N 1
ATOM 784 C CA . ILE A 1 101 ? -2.701 7.063 -3.123 1.00 94.69 101 ILE A CA 1
ATOM 785 C C . ILE A 1 101 ? -3.311 5.722 -2.697 1.00 94.69 101 ILE A C 1
ATOM 787 O O . ILE A 1 101 ? -4.275 5.701 -1.931 1.00 94.69 101 ILE A O 1
ATOM 791 N N . MET A 1 102 ? -2.742 4.600 -3.143 1.00 94.62 102 MET A N 1
ATOM 792 C CA . MET A 1 102 ? -3.212 3.275 -2.737 1.00 94.62 102 MET A CA 1
ATOM 793 C C . MET A 1 102 ? -3.079 3.088 -1.221 1.00 94.62 102 MET A C 1
ATOM 795 O O . MET A 1 102 ? -4.028 2.644 -0.582 1.00 94.62 102 MET A O 1
ATOM 799 N N . ASN A 1 103 ? -1.980 3.516 -0.601 1.00 95.62 103 ASN A N 1
ATOM 800 C CA . ASN A 1 103 ? -1.835 3.448 0.853 1.00 95.62 103 ASN A CA 1
ATOM 801 C C . ASN A 1 103 ? -2.891 4.288 1.590 1.00 95.62 103 ASN A C 1
ATOM 803 O O . ASN A 1 103 ? -3.440 3.818 2.587 1.00 95.62 103 ASN A O 1
ATOM 807 N N . VAL A 1 104 ? -3.257 5.470 1.078 1.00 97.19 104 VAL A N 1
ATOM 808 C CA . VAL A 1 104 ? -4.342 6.289 1.656 1.00 97.19 104 VAL A CA 1
ATOM 809 C C . VAL A 1 104 ? -5.674 5.532 1.659 1.00 97.19 104 VAL A C 1
ATOM 811 O O . VAL A 1 104 ? -6.369 5.502 2.675 1.00 97.19 104 VAL A O 1
ATOM 814 N N . PHE A 1 105 ? -6.037 4.878 0.554 1.00 96.00 105 PHE A N 1
ATOM 815 C CA . PHE A 1 105 ? -7.292 4.121 0.495 1.00 96.00 105 PHE A CA 1
ATOM 816 C C . PHE A 1 105 ? -7.287 2.871 1.372 1.00 96.00 105 PHE A C 1
ATOM 818 O O . PHE A 1 105 ? -8.336 2.488 1.892 1.00 96.00 105 PHE A O 1
ATOM 825 N N . TYR A 1 106 ? -6.124 2.247 1.549 1.00 93.94 106 TYR A N 1
ATOM 826 C CA . TYR A 1 106 ? -6.018 0.945 2.199 1.00 93.94 106 TYR A CA 1
ATOM 827 C C . TYR A 1 106 ? -5.735 0.994 3.697 1.00 93.94 106 TYR A C 1
ATOM 829 O O . TYR A 1 106 ? -6.048 0.020 4.379 1.00 93.94 106 TYR A O 1
ATOM 837 N N . ILE A 1 107 ? -5.216 2.093 4.251 1.00 96.12 107 ILE A N 1
ATOM 838 C CA . ILE A 1 107 ? -4.977 2.193 5.701 1.00 96.12 107 ILE A CA 1
ATOM 839 C C . ILE A 1 107 ? -6.210 1.879 6.564 1.00 96.12 107 ILE A C 1
ATOM 841 O O . ILE A 1 107 ? -6.042 1.160 7.552 1.00 96.12 107 ILE A O 1
ATOM 845 N N . PRO A 1 108 ? -7.439 2.299 6.200 1.00 96.81 108 PRO A N 1
ATOM 846 C CA . PRO A 1 108 ? -8.640 1.911 6.933 1.00 96.81 108 PRO A CA 1
ATOM 847 C C . PRO A 1 108 ? -8.825 0.391 7.051 1.00 96.81 108 PRO A C 1
ATOM 849 O O . PRO A 1 108 ? -9.255 -0.136 8.075 1.00 96.81 108 PRO A O 1
ATOM 852 N N . ILE A 1 109 ? -8.474 -0.335 5.990 1.00 95.06 109 ILE A N 1
ATOM 853 C CA . ILE A 1 109 ? -8.561 -1.797 5.937 1.00 95.06 109 ILE A CA 1
ATOM 854 C C . ILE A 1 109 ? -7.400 -2.406 6.733 1.00 95.06 109 ILE A C 1
ATOM 856 O O . ILE A 1 109 ? -7.616 -3.269 7.585 1.00 95.06 109 ILE A O 1
ATOM 860 N N . LEU A 1 110 ? -6.184 -1.903 6.498 1.00 94.50 110 LEU A N 1
ATOM 861 C CA . LEU A 1 110 ? -4.943 -2.358 7.122 1.00 94.50 110 LEU A CA 1
ATOM 862 C C . LEU A 1 110 ? -4.971 -2.257 8.649 1.00 94.50 110 LEU A C 1
ATOM 864 O O . LEU A 1 110 ? -4.413 -3.124 9.317 1.00 94.50 110 LEU A O 1
ATOM 868 N N . ILE A 1 111 ? -5.575 -1.200 9.195 1.00 94.25 111 ILE A N 1
ATOM 869 C CA . ILE A 1 111 ? -5.581 -0.938 10.635 1.00 94.25 111 ILE A CA 1
ATOM 870 C C . ILE A 1 111 ? -6.934 -1.299 11.242 1.00 94.25 111 ILE A C 1
ATOM 872 O O . ILE A 1 111 ? -7.009 -2.229 12.040 1.00 94.25 111 ILE A O 1
ATOM 876 N N . GLN A 1 112 ? -8.019 -0.610 10.879 1.00 95.19 112 GLN A N 1
ATOM 877 C CA . GLN A 1 112 ? -9.325 -0.804 11.520 1.00 95.19 112 GLN A CA 1
ATOM 878 C C . GLN A 1 112 ? -9.937 -2.154 11.152 1.00 95.19 112 GLN A C 1
ATOM 880 O O . GLN A 1 112 ? -10.371 -2.880 12.045 1.00 95.19 112 GLN A O 1
ATOM 885 N N . GLY A 1 113 ? -9.930 -2.515 9.865 1.00 95.06 113 GLY A N 1
ATOM 886 C CA . GLY A 1 113 ? -10.409 -3.825 9.411 1.00 95.06 113 GLY A CA 1
ATOM 887 C C . GLY A 1 113 ? -9.634 -4.969 10.067 1.00 95.06 113 GLY A C 1
ATOM 888 O O . GLY A 1 113 ? -10.222 -5.898 10.618 1.00 95.06 113 GLY A O 1
ATOM 889 N N . TYR A 1 114 ? -8.308 -4.849 10.106 1.00 95.44 114 TYR A N 1
ATOM 890 C CA . TYR A 1 114 ? -7.437 -5.824 10.756 1.00 95.44 114 TYR A CA 1
ATOM 891 C C . TYR A 1 114 ? -7.655 -5.924 12.274 1.00 95.44 114 TYR A C 1
ATOM 893 O O . TYR A 1 114 ? -7.677 -7.021 12.830 1.00 95.44 114 TYR A O 1
ATOM 901 N N . HIS A 1 115 ? -7.873 -4.792 12.950 1.00 95.62 115 HIS A N 1
ATOM 902 C CA . HIS A 1 115 ? -8.209 -4.751 14.376 1.00 95.62 115 HIS A CA 1
ATOM 903 C C . HIS A 1 115 ? -9.561 -5.399 14.680 1.00 95.62 115 HIS A C 1
ATOM 905 O O . HIS A 1 115 ? -9.698 -6.051 15.714 1.00 95.62 115 HIS A O 1
ATOM 911 N N . ALA A 1 116 ? -10.543 -5.226 13.794 1.00 96.38 116 ALA A N 1
ATOM 912 C CA . ALA A 1 116 ? -11.852 -5.851 13.930 1.00 96.38 116 ALA A CA 1
ATOM 913 C C . ALA A 1 116 ? -11.790 -7.370 13.701 1.00 96.38 116 ALA A C 1
ATOM 915 O O . ALA A 1 116 ? -12.482 -8.117 14.387 1.00 96.38 116 ALA A O 1
ATOM 916 N N . LEU A 1 117 ? -10.947 -7.827 12.769 1.00 96.94 117 LEU A N 1
ATOM 917 C CA . LEU A 1 117 ? -10.802 -9.246 12.440 1.00 96.94 117 LEU A CA 1
ATOM 918 C C . LEU A 1 117 ? -9.989 -10.023 13.486 1.00 96.94 117 LEU A C 1
A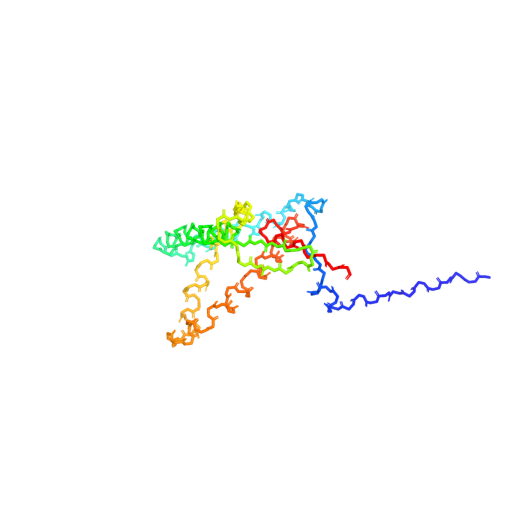TOM 920 O O . LEU A 1 117 ? -10.299 -11.178 13.773 1.00 96.94 117 LEU A O 1
ATOM 924 N N . ILE A 1 118 ? -8.945 -9.410 14.052 1.00 97.25 118 ILE A N 1
ATOM 925 C CA . ILE A 1 118 ? -8.029 -10.066 14.991 1.00 97.25 118 ILE A CA 1
ATOM 926 C C . ILE A 1 118 ? -7.991 -9.285 16.304 1.00 97.25 118 ILE A C 1
ATOM 928 O O . ILE A 1 118 ? -7.262 -8.305 16.450 1.00 97.25 118 ILE A O 1
ATOM 932 N N . SER A 1 119 ? -8.734 -9.753 17.306 1.00 97.12 119 SER A N 1
ATOM 933 C CA . SER A 1 119 ? -8.817 -9.063 18.602 1.00 97.12 119 SER A CA 1
ATOM 934 C C . SER A 1 119 ? -7.513 -9.143 19.412 1.00 97.12 119 SER A C 1
ATOM 936 O O . SER A 1 119 ? -7.166 -8.207 20.133 1.00 97.12 119 SER A O 1
ATOM 938 N N . SER A 1 120 ? -6.754 -10.240 19.288 1.00 97.88 120 SER A N 1
ATOM 939 C CA . SER A 1 120 ? -5.492 -10.427 20.018 1.00 97.88 120 SER A CA 1
ATOM 940 C C . SER A 1 120 ? -4.386 -9.527 19.464 1.00 97.88 120 SER A C 1
ATOM 942 O O . SER A 1 120 ? -3.998 -9.632 18.302 1.00 97.88 120 SER A O 1
ATOM 944 N N . THR A 1 121 ? -3.829 -8.656 20.308 1.00 97.12 121 THR A N 1
ATOM 945 C CA . THR A 1 121 ? -2.692 -7.787 19.952 1.00 97.12 121 THR A CA 1
ATOM 946 C C . THR A 1 121 ? -1.465 -8.588 19.531 1.00 97.12 121 THR A C 1
ATOM 948 O O . THR A 1 121 ? -0.815 -8.233 18.554 1.00 97.12 121 THR A O 1
ATOM 951 N N . PHE A 1 122 ? -1.176 -9.697 20.216 1.00 97.94 122 PHE A N 1
ATOM 952 C CA . PHE A 1 122 ? -0.033 -10.543 19.881 1.00 97.94 122 PHE A CA 1
ATOM 953 C C . PHE A 1 122 ? -0.162 -11.135 18.472 1.00 97.94 122 PHE A C 1
ATOM 955 O O . PHE A 1 122 ? 0.753 -11.003 17.661 1.00 97.94 122 PHE A O 1
ATOM 962 N N . LEU A 1 123 ? -1.327 -11.710 18.149 1.00 97.81 123 LEU A N 1
ATOM 963 C CA . LEU A 1 123 ? -1.577 -12.249 16.810 1.00 97.81 123 LEU A CA 1
ATOM 964 C C . LEU A 1 123 ? -1.553 -11.154 15.747 1.00 97.81 123 LEU A C 1
ATOM 966 O O . LEU A 1 123 ? -1.026 -11.386 14.664 1.00 97.81 123 LEU A O 1
ATOM 970 N N . ARG A 1 124 ? -2.058 -9.952 16.059 1.00 97.31 124 ARG A N 1
ATOM 971 C CA . ARG A 1 124 ? -1.980 -8.814 15.139 1.00 97.31 124 ARG A CA 1
ATOM 972 C C . ARG A 1 124 ? -0.545 -8.481 14.773 1.00 97.31 124 ARG A C 1
ATOM 974 O O . ARG A 1 124 ? -0.274 -8.334 13.589 1.00 97.31 124 ARG A O 1
ATOM 981 N N . VAL A 1 125 ? 0.355 -8.388 15.751 1.00 96.56 125 VAL A N 1
ATOM 982 C CA . VAL A 1 125 ? 1.777 -8.105 15.501 1.00 96.56 125 VAL A CA 1
ATOM 983 C C . VAL A 1 125 ? 2.414 -9.229 14.685 1.00 96.56 125 VAL A C 1
ATOM 985 O O . VAL A 1 125 ? 3.070 -8.955 13.684 1.00 96.56 125 VAL A O 1
ATOM 988 N N . LEU A 1 126 ? 2.169 -10.486 15.065 1.00 97.25 126 LEU A N 1
ATOM 989 C CA . LEU A 1 126 ? 2.756 -11.650 14.398 1.00 97.25 126 LEU A CA 1
ATOM 990 C C . LEU A 1 126 ? 2.310 -11.780 12.933 1.00 97.25 126 LEU A C 1
ATOM 992 O O . LEU A 1 126 ? 3.118 -12.099 12.067 1.00 97.25 126 LEU A O 1
ATOM 996 N N . LEU A 1 127 ? 1.030 -11.526 12.655 1.00 96.94 127 LEU A N 1
ATOM 997 C CA . LEU A 1 127 ? 0.434 -11.660 11.324 1.00 96.94 127 LEU A CA 1
ATOM 998 C C . LEU A 1 127 ? 0.486 -10.358 10.507 1.00 96.94 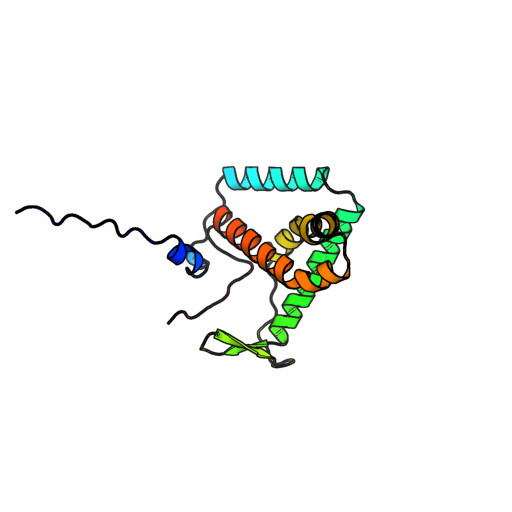127 LEU A C 1
ATOM 1000 O O . LEU A 1 127 ? 0.097 -10.359 9.339 1.00 96.94 127 LEU A O 1
ATOM 1004 N N . PHE A 1 128 ? 0.990 -9.253 11.072 1.00 95.44 128 PHE A N 1
ATOM 1005 C CA . PHE A 1 128 ? 1.054 -7.967 10.372 1.00 95.44 128 PHE A CA 1
ATOM 1006 C C . PHE A 1 128 ? 1.867 -8.029 9.068 1.00 95.44 128 PHE A C 1
ATOM 1008 O O . PHE A 1 128 ? 1.384 -7.501 8.067 1.00 95.44 128 PHE A O 1
ATOM 1015 N N . PRO A 1 129 ? 3.034 -8.711 9.006 1.00 94.31 129 PRO A N 1
ATOM 1016 C CA . PRO A 1 129 ? 3.774 -8.851 7.751 1.00 94.31 129 PRO A CA 1
ATOM 1017 C C . PRO A 1 129 ? 2.965 -9.562 6.660 1.00 94.31 129 PRO A C 1
ATOM 1019 O O . PRO A 1 129 ? 2.988 -9.145 5.505 1.00 94.31 129 PRO A O 1
ATOM 1022 N N . LEU A 1 130 ? 2.199 -10.597 7.028 1.00 94.44 130 LEU A N 1
ATOM 1023 C CA . LEU A 1 130 ? 1.320 -11.297 6.092 1.00 94.44 130 LEU A CA 1
ATOM 1024 C C . LEU A 1 130 ? 0.180 -10.387 5.618 1.00 94.44 130 LEU A C 1
ATOM 1026 O O . LEU A 1 130 ? -0.142 -10.386 4.434 1.00 94.44 130 LEU A O 1
ATOM 1030 N N . ASN A 1 131 ? -0.402 -9.592 6.520 1.00 94.38 131 ASN A N 1
ATOM 1031 C CA . ASN A 1 131 ? -1.443 -8.624 6.177 1.00 94.38 131 ASN A CA 1
ATOM 1032 C C . ASN A 1 131 ? -0.933 -7.593 5.155 1.00 94.38 131 ASN A C 1
ATOM 1034 O O . ASN A 1 131 ? -1.586 -7.363 4.142 1.00 94.38 131 ASN A O 1
ATOM 1038 N N . ILE A 1 132 ? 0.266 -7.038 5.371 1.00 92.88 132 ILE A N 1
ATOM 1039 C CA . ILE A 1 132 ? 0.918 -6.122 4.422 1.00 92.88 132 ILE A CA 1
ATOM 1040 C C . ILE A 1 132 ? 1.133 -6.794 3.067 1.00 92.88 132 ILE A C 1
ATOM 1042 O O . ILE A 1 132 ? 0.730 -6.242 2.049 1.00 92.88 132 ILE A O 1
ATOM 1046 N N . TRP A 1 133 ? 1.691 -8.005 3.050 1.00 91.44 133 TRP A N 1
ATOM 1047 C CA . TRP A 1 133 ? 1.945 -8.738 1.809 1.00 91.44 133 TRP A CA 1
ATOM 1048 C C . TRP A 1 133 ? 0.666 -8.999 0.996 1.00 91.44 133 TRP A C 1
ATOM 1050 O O . TRP A 1 133 ? 0.639 -8.780 -0.215 1.00 91.44 133 TRP A O 1
ATOM 1060 N N . VAL A 1 134 ? -0.423 -9.420 1.652 1.00 90.88 134 VAL A N 1
ATOM 1061 C CA . VAL A 1 134 ? -1.723 -9.606 0.985 1.00 90.88 134 VAL A CA 1
ATOM 1062 C C . VAL A 1 134 ? -2.223 -8.290 0.389 1.00 90.88 134 VAL A C 1
ATOM 1064 O O . VAL A 1 134 ? -2.735 -8.276 -0.731 1.00 90.88 134 VAL A O 1
ATOM 1067 N N . LEU A 1 135 ? -2.062 -7.179 1.107 1.00 91.12 135 LEU A N 1
ATOM 1068 C CA . LEU A 1 135 ? -2.490 -5.868 0.628 1.00 91.12 135 LEU A CA 1
ATOM 1069 C C . LEU A 1 135 ? -1.692 -5.428 -0.599 1.00 91.12 135 LEU A C 1
ATOM 1071 O O . LEU A 1 135 ? -2.307 -5.009 -1.577 1.00 91.12 135 LEU A O 1
ATOM 1075 N N . GLU A 1 136 ? -0.370 -5.599 -0.604 1.00 90.75 136 GLU A N 1
ATOM 1076 C CA . GLU A 1 136 ? 0.472 -5.290 -1.770 1.00 90.75 136 GLU A CA 1
ATOM 1077 C C . GLU A 1 136 ? 0.042 -6.082 -3.012 1.00 90.75 136 GLU A C 1
ATOM 1079 O O . GLU A 1 136 ? -0.021 -5.532 -4.115 1.00 90.75 136 GLU A O 1
ATOM 1084 N N . ILE A 1 137 ? -0.338 -7.354 -2.845 1.00 90.44 137 ILE A N 1
ATOM 1085 C CA . ILE A 1 137 ? -0.873 -8.173 -3.940 1.00 90.44 137 ILE A CA 1
ATOM 1086 C C . ILE A 1 137 ? -2.168 -7.571 -4.490 1.00 90.44 137 ILE A C 1
ATOM 1088 O O . ILE A 1 137 ? -2.297 -7.377 -5.703 1.00 90.44 137 ILE A O 1
ATOM 1092 N N . ILE A 1 138 ? -3.131 -7.269 -3.617 1.00 92.00 138 ILE A N 1
ATOM 1093 C CA . ILE A 1 138 ? -4.432 -6.725 -4.029 1.00 92.00 138 ILE A CA 1
ATOM 1094 C C . ILE A 1 138 ? -4.235 -5.371 -4.723 1.00 92.00 138 ILE A C 1
ATOM 1096 O O . ILE A 1 138 ? -4.802 -5.131 -5.794 1.00 92.00 138 ILE A O 1
ATOM 1100 N N . GLN A 1 139 ? -3.404 -4.497 -4.157 1.00 92.94 139 GLN A N 1
ATOM 1101 C CA . GLN A 1 139 ? -3.100 -3.191 -4.731 1.00 92.94 139 GLN A CA 1
ATOM 1102 C C . GLN A 1 139 ? -2.401 -3.323 -6.093 1.00 92.94 139 GLN A C 1
ATOM 1104 O O . GLN A 1 139 ? -2.784 -2.641 -7.046 1.00 92.94 139 GLN A O 1
ATOM 1109 N N . GLY A 1 140 ? -1.436 -4.237 -6.221 1.00 90.94 140 GLY A N 1
ATOM 1110 C CA . GLY A 1 140 ? -0.733 -4.510 -7.473 1.00 90.94 140 GLY A CA 1
ATOM 1111 C C . GLY A 1 140 ? -1.671 -4.966 -8.592 1.00 90.94 140 GLY A C 1
ATOM 1112 O O . GLY A 1 140 ? -1.638 -4.404 -9.688 1.00 90.94 140 GLY A O 1
ATOM 1113 N N . TYR A 1 141 ? -2.564 -5.921 -8.314 1.00 90.31 141 TYR A N 1
ATOM 1114 C CA . TYR A 1 141 ? -3.573 -6.356 -9.289 1.00 90.31 141 TYR A CA 1
ATOM 1115 C C . TYR A 1 141 ? -4.602 -5.269 -9.605 1.00 90.31 141 TYR A C 1
ATOM 1117 O O . TYR A 1 141 ? -5.041 -5.167 -10.750 1.00 90.31 141 TYR A O 1
ATOM 1125 N N . THR A 1 142 ? -4.951 -4.426 -8.630 1.00 91.25 142 THR A N 1
ATOM 1126 C CA . THR A 1 142 ? -5.857 -3.288 -8.849 1.00 91.25 142 THR A CA 1
ATOM 1127 C C . THR A 1 142 ? -5.258 -2.298 -9.848 1.00 91.25 142 THR A C 1
ATOM 1129 O O . THR A 1 142 ? -5.941 -1.874 -10.778 1.00 91.25 142 THR A O 1
ATOM 1132 N N . LEU A 1 143 ? -3.969 -1.971 -9.709 1.00 90.75 143 LEU A N 1
ATOM 1133 C CA . LEU A 1 143 ? -3.261 -1.119 -10.666 1.00 90.75 143 LEU A CA 1
ATOM 1134 C C . LEU A 1 143 ? -3.186 -1.779 -12.046 1.00 90.75 143 LEU A C 1
ATOM 1136 O O . LEU A 1 143 ? -3.582 -1.165 -13.032 1.00 90.75 143 LEU A O 1
ATOM 1140 N N . ILE A 1 144 ? -2.779 -3.048 -12.129 1.00 90.06 144 ILE A N 1
ATOM 1141 C CA . ILE A 1 144 ? -2.717 -3.762 -13.414 1.00 90.06 144 ILE A CA 1
ATOM 1142 C C . ILE A 1 144 ? -4.078 -3.751 -14.122 1.00 90.06 144 ILE A C 1
ATOM 1144 O O . ILE A 1 144 ? -4.131 -3.521 -15.326 1.00 90.06 144 ILE A O 1
ATOM 1148 N N . TYR A 1 145 ? -5.171 -3.953 -13.387 1.00 89.81 145 TYR A N 1
ATOM 1149 C CA . TYR A 1 145 ? -6.519 -3.916 -13.947 1.00 89.81 145 TYR A CA 1
ATOM 1150 C C . TYR A 1 145 ? -6.928 -2.518 -14.445 1.00 89.81 145 TYR A C 1
ATOM 1152 O O . T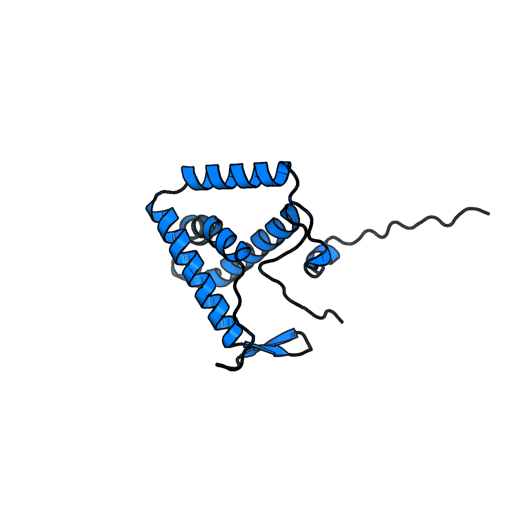YR A 1 145 ? -7.557 -2.403 -15.494 1.00 89.81 145 TYR A O 1
ATOM 1160 N N . LEU A 1 146 ? -6.586 -1.453 -13.711 1.00 88.94 146 LEU A N 1
ATOM 1161 C CA . LEU A 1 146 ? -7.022 -0.089 -14.034 1.00 88.94 146 LEU A CA 1
ATOM 1162 C C . LEU A 1 146 ? -6.155 0.602 -15.097 1.00 88.94 146 LEU A C 1
ATOM 1164 O O . LEU A 1 146 ? -6.702 1.276 -15.969 1.00 88.94 146 LEU A O 1
ATOM 1168 N N . ILE A 1 147 ? -4.828 0.460 -15.016 1.00 88.56 147 ILE A N 1
ATOM 1169 C CA . ILE A 1 147 ? -3.844 1.202 -15.835 1.00 88.56 147 ILE A CA 1
ATOM 1170 C C . ILE A 1 147 ? -2.983 0.298 -16.735 1.00 88.56 147 ILE A C 1
ATOM 1172 O O . ILE A 1 147 ? -2.165 0.797 -17.506 1.00 88.56 147 ILE A O 1
ATOM 1176 N N . GLY A 1 148 ? -3.119 -1.028 -16.638 1.00 84.88 148 GLY A N 1
ATOM 1177 C CA . GLY A 1 148 ? -2.399 -1.986 -17.487 1.00 84.88 148 GLY A CA 1
ATOM 1178 C C . GLY A 1 148 ? -1.005 -2.382 -16.997 1.00 84.88 148 GLY A C 1
ATOM 1179 O O . GLY A 1 148 ? -0.373 -3.262 -17.586 1.00 84.88 148 GLY A O 1
ATOM 1180 N N . TYR A 1 149 ? -0.513 -1.778 -15.910 1.00 87.69 149 TYR A N 1
ATOM 1181 C CA . TYR A 1 149 ? 0.781 -2.105 -15.306 1.00 87.69 149 TYR A CA 1
ATOM 1182 C C . TYR A 1 149 ? 0.812 -1.820 -13.797 1.00 87.69 149 TYR A C 1
ATOM 1184 O O . TYR A 1 149 ? -0.047 -1.124 -13.262 1.00 87.69 149 TYR A O 1
ATOM 1192 N N . ASN A 1 150 ? 1.808 -2.364 -13.090 1.00 89.19 150 ASN A N 1
ATOM 1193 C CA . ASN A 1 150 ? 2.015 -2.074 -11.670 1.00 89.19 150 ASN A CA 1
ATOM 1194 C C . ASN A 1 150 ? 3.079 -0.981 -11.506 1.00 89.19 150 ASN A C 1
ATOM 1196 O O . ASN A 1 150 ? 4.277 -1.248 -11.585 1.00 89.19 150 ASN A O 1
ATOM 1200 N N . ALA A 1 151 ? 2.631 0.256 -11.289 1.00 85.19 151 ALA A N 1
ATOM 1201 C CA . ALA A 1 151 ? 3.523 1.394 -11.084 1.00 85.19 151 ALA A CA 1
ATOM 1202 C C . ALA A 1 151 ? 4.204 1.402 -9.709 1.00 85.19 151 ALA A C 1
ATOM 1204 O O . ALA A 1 151 ? 5.264 2.001 -9.574 1.00 85.19 151 ALA A O 1
ATOM 1205 N N . ALA A 1 152 ? 3.582 0.788 -8.703 1.00 81.56 152 ALA A N 1
ATOM 1206 C CA . ALA A 1 152 ? 4.008 0.870 -7.312 1.00 81.56 152 ALA A CA 1
ATOM 1207 C C . ALA A 1 152 ? 5.088 -0.165 -6.981 1.00 81.56 152 ALA A C 1
ATOM 1209 O O . ALA A 1 152 ? 6.129 0.178 -6.437 1.00 81.56 152 ALA A O 1
ATOM 1210 N N . TRP A 1 153 ? 4.892 -1.414 -7.405 1.00 75.44 153 TRP A N 1
ATOM 1211 C CA . TRP A 1 153 ? 5.809 -2.509 -7.095 1.00 75.44 153 TRP A CA 1
ATOM 1212 C C . TRP A 1 153 ? 6.405 -3.094 -8.375 1.00 75.44 153 TRP A C 1
ATOM 1214 O O . TRP A 1 153 ? 5.994 -4.138 -8.883 1.00 75.44 153 TRP A O 1
ATOM 1224 N N . SER A 1 154 ? 7.387 -2.378 -8.921 1.00 67.19 154 SER A N 1
ATOM 1225 C CA . SER A 1 154 ? 8.204 -2.822 -10.052 1.00 67.19 154 SER A CA 1
ATOM 1226 C C . SER A 1 154 ? 9.347 -3.716 -9.548 1.00 67.19 154 SER A C 1
ATOM 1228 O O . SER A 1 154 ? 10.502 -3.288 -9.490 1.00 67.19 154 SER A O 1
ATOM 1230 N N . TYR A 1 155 ? 9.056 -4.970 -9.203 1.00 60.62 155 TYR A N 1
ATOM 1231 C CA . TYR A 1 155 ? 10.118 -5.951 -8.968 1.00 60.62 155 TYR A CA 1
ATOM 1232 C C . TYR A 1 155 ? 10.673 -6.403 -10.319 1.00 60.62 155 TYR A C 1
ATOM 1234 O O . TYR A 1 155 ? 10.010 -7.123 -11.069 1.00 60.62 155 TYR A O 1
ATOM 1242 N N . ARG A 1 156 ? 11.894 -5.975 -10.655 1.00 55.56 156 ARG A N 1
ATOM 1243 C CA . ARG A 1 156 ? 12.619 -6.483 -11.828 1.00 55.56 156 ARG A CA 1
ATOM 1244 C C . ARG A 1 156 ? 13.205 -7.858 -11.509 1.00 55.56 156 ARG A C 1
ATOM 1246 O O . ARG A 1 156 ? 14.411 -8.054 -11.586 1.00 55.56 156 ARG A O 1
ATOM 1253 N N . GLY A 1 157 ? 12.346 -8.822 -11.191 1.00 48.72 157 GLY A N 1
ATOM 1254 C CA . GLY A 1 157 ? 12.769 -10.212 -11.120 1.00 48.72 157 GLY A CA 1
ATOM 1255 C C . GLY A 1 157 ? 13.291 -10.633 -12.490 1.00 48.72 157 GLY A C 1
ATOM 1256 O O . GLY A 1 157 ? 12.523 -10.705 -13.452 1.00 48.72 157 GLY A O 1
ATOM 1257 N N . LYS A 1 158 ? 14.596 -10.896 -12.605 1.00 40.16 158 LYS A N 1
ATOM 1258 C CA . LYS A 1 158 ? 15.111 -11.683 -13.725 1.00 40.16 158 LYS A CA 1
ATOM 1259 C C . LYS A 1 158 ? 14.691 -13.127 -13.482 1.00 40.16 158 LYS A C 1
ATOM 1261 O O . LYS A 1 158 ? 15.391 -13.879 -12.821 1.00 40.16 158 LYS A O 1
ATOM 1266 N N . PHE A 1 159 ? 13.541 -13.513 -14.018 1.00 41.69 159 PHE A N 1
ATOM 1267 C CA . PHE A 1 159 ? 13.261 -14.925 -14.247 1.00 41.69 159 PHE A CA 1
ATOM 1268 C C . PHE A 1 159 ? 14.028 -15.331 -15.511 1.00 41.69 159 PHE A C 1
ATOM 1270 O O . PHE A 1 159 ? 13.479 -15.281 -16.612 1.00 41.69 159 PHE A O 1
ATOM 1277 N N . THR A 1 160 ? 15.328 -15.594 -15.366 1.00 34.75 160 THR A N 1
ATOM 1278 C CA . THR A 1 160 ? 16.106 -16.350 -16.362 1.00 34.75 160 THR A CA 1
ATOM 1279 C C . THR A 1 160 ? 15.869 -17.833 -16.177 1.00 34.75 160 THR A C 1
ATOM 1281 O O . THR A 1 160 ? 15.938 -18.272 -15.008 1.00 34.75 160 THR A O 1
#

Sequence (160 aa):
MTPPSQKHNKTSMLAFLRAPAPPKTKEHPIPILGYVLIALVVIQWWHATSLAVKIQSLVGAGLFSCTEYTFYTMTVEDPDGTVRVKPFAGRPGHTTVHQYIMNVFYIPILIQGYHALISSTFLRVLLFPLNIWVLEIIQGYTLIYLIGYNAAWSYRGKFT